Protein AF-A0A7J9HP53-F1 (afdb_monomer_lite)

Secondary structure (DSSP, 8-state):
-------PPP-PPPPPPP--PPPP------PPPP----------------SSPPPHHHHHHHHHHHHHHHHHHGGGGHHHHHH-GGGGGGGGGGHHHHHHHHHSTTHHHHHHHHHIIIIIS-TTS-HHHHHHHHHHHHHHHHHHHHHHHHHHH--

Sequence (155 aa):
MAALCYSLPSLTLKPSPLNPKPYPNIPFLSHPKPNLRLPKKPTTTITRMSLNPTPATDRLISVAAYSLPFFNSLQYGRYLFIQYPQLGILFDPILPFLSLYKSVPYASFVAFFALYLGVVRNLSFSHYVRFNSMQAVTLDVLLVVPLLLTRIFNP

Foldseek 3Di:
DDDDDDDDDDDDDDDDDDDDDDDDDDPPDPDDPPPPPDPDDPPPPPPDPDPDDDDPVLVVLLVVLLVLLVLLCVVVCPVVCVVPVVVVVVCVVVVVVSVVCVVDPPSSVVVLCCLCVVFLVDPVRDPSSNVSNVVSSVSNVVSVVVVVVCVVVPD

Organism: NCBI:txid34285

Structure (mmCIF, N/CA/C/O backbone):
data_AF-A0A7J9HP53-F1
#
_entry.id   AF-A0A7J9HP53-F1
#
loop_
_atom_site.group_PDB
_atom_site.id
_atom_site.type_symbol
_atom_site.label_atom_id
_atom_site.label_alt_id
_atom_site.label_comp_id
_atom_site.label_asym_id
_atom_site.label_entity_id
_atom_site.label_seq_id
_atom_site.pdbx_PDB_ins_code
_atom_site.Cartn_x
_atom_site.Cartn_y
_atom_site.Cartn_z
_atom_site.occupancy
_atom_site.B_iso_or_equiv
_atom_site.auth_seq_id
_atom_site.auth_comp_id
_atom_site.auth_asym_id
_atom_site.auth_atom_id
_atom_site.pdbx_PDB_model_num
ATOM 1 N N . MET A 1 1 ? 34.842 2.334 42.773 1.00 42.62 1 MET A N 1
ATOM 2 C CA . MET A 1 1 ? 35.146 3.681 42.251 1.00 42.62 1 MET A CA 1
ATOM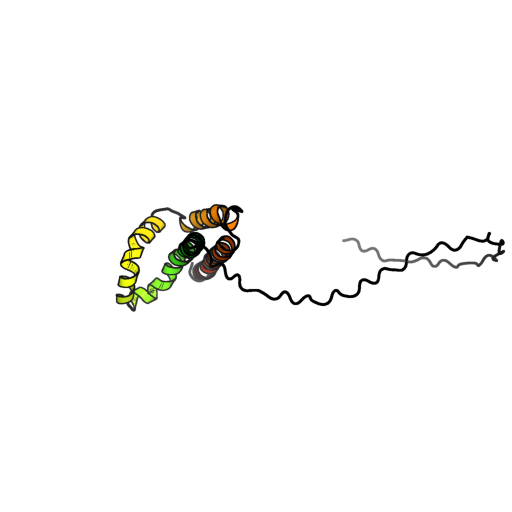 3 C C . MET A 1 1 ? 36.571 4.015 42.640 1.00 42.62 1 MET A C 1
ATOM 5 O O . MET A 1 1 ? 36.812 4.285 43.805 1.00 42.62 1 MET A O 1
ATOM 9 N N . ALA A 1 2 ? 37.515 3.871 41.713 1.00 39.38 2 ALA A N 1
ATOM 10 C CA . ALA A 1 2 ? 38.930 4.122 41.965 1.00 39.38 2 ALA A CA 1
ATOM 11 C C . ALA A 1 2 ? 39.378 5.270 41.058 1.00 39.38 2 ALA A C 1
ATOM 13 O O . ALA A 1 2 ? 39.414 5.124 39.838 1.00 39.38 2 ALA A O 1
ATOM 14 N N . ALA A 1 3 ? 39.641 6.421 41.671 1.00 43.59 3 ALA A N 1
ATOM 15 C CA . ALA A 1 3 ? 40.298 7.557 41.048 1.00 43.59 3 ALA A CA 1
ATOM 16 C C . ALA A 1 3 ? 41.809 7.380 41.226 1.00 43.59 3 ALA A C 1
ATOM 18 O O . ALA A 1 3 ? 42.276 7.203 42.350 1.00 43.59 3 ALA A O 1
ATOM 19 N N . LEU A 1 4 ? 42.567 7.427 40.133 1.00 45.34 4 LEU A N 1
ATOM 20 C CA . LEU A 1 4 ? 44.021 7.532 40.178 1.00 45.34 4 LEU A CA 1
ATOM 21 C C . LEU A 1 4 ? 44.437 8.755 39.365 1.00 45.34 4 LEU A C 1
ATOM 23 O O . LEU A 1 4 ? 44.299 8.798 38.145 1.00 45.34 4 LEU A O 1
ATOM 27 N N . CYS A 1 5 ? 44.879 9.767 40.108 1.00 41.31 5 CYS A N 1
ATOM 28 C CA . CYS A 1 5 ? 45.456 11.005 39.617 1.00 41.31 5 CYS A CA 1
ATOM 29 C C . CYS A 1 5 ? 46.867 10.766 39.067 1.00 41.31 5 CYS A C 1
ATOM 31 O O . CYS A 1 5 ? 47.648 9.986 39.608 1.00 41.31 5 CYS A O 1
ATOM 33 N N . TYR A 1 6 ? 47.170 11.492 37.998 1.00 46.53 6 TYR A N 1
ATOM 34 C CA . TYR A 1 6 ? 48.432 11.500 37.273 1.00 46.53 6 TYR A CA 1
ATOM 35 C C . TYR A 1 6 ? 49.558 12.197 38.051 1.00 46.53 6 TYR A C 1
ATOM 37 O O . TYR A 1 6 ? 49.343 13.250 38.649 1.00 46.53 6 TYR A O 1
ATOM 45 N N . SER A 1 7 ? 50.783 11.684 37.929 1.00 42.56 7 SER A N 1
ATOM 46 C CA . SER A 1 7 ? 52.019 12.439 38.158 1.00 42.56 7 SER A CA 1
ATOM 47 C C . SER A 1 7 ? 53.039 12.091 37.064 1.00 42.56 7 SER A C 1
ATOM 49 O O . SER A 1 7 ? 53.322 10.927 36.790 1.00 42.56 7 SER A O 1
ATOM 51 N N . LEU A 1 8 ? 53.535 13.117 36.370 1.00 48.91 8 LEU A N 1
ATOM 52 C CA . LEU A 1 8 ? 54.548 13.014 35.315 1.00 48.91 8 LEU A CA 1
ATOM 53 C C . LEU A 1 8 ? 55.951 13.134 35.933 1.00 48.91 8 LEU A C 1
ATOM 55 O O . LEU A 1 8 ? 56.152 14.035 36.749 1.00 48.91 8 LEU A O 1
ATOM 59 N N . PRO A 1 9 ? 56.943 12.324 35.522 1.00 43.91 9 PRO A N 1
ATOM 60 C CA . PRO A 1 9 ? 58.337 12.586 35.841 1.00 43.91 9 PRO A CA 1
ATOM 61 C C . PRO A 1 9 ? 59.008 13.416 34.735 1.00 43.91 9 PRO A C 1
ATOM 63 O O . PRO A 1 9 ? 58.961 13.084 33.550 1.00 43.91 9 PRO A O 1
ATOM 66 N N . SER A 1 10 ? 59.662 14.500 35.142 1.00 48.22 10 SER A N 1
ATOM 67 C CA . SER A 1 10 ? 60.492 15.367 34.304 1.00 48.22 10 SER A CA 1
ATOM 68 C C . SER A 1 10 ? 61.826 14.678 33.994 1.00 48.22 10 SER A C 1
ATOM 70 O O . SER A 1 10 ? 62.580 14.373 34.916 1.00 48.22 10 SER A O 1
ATOM 72 N N . LEU A 1 11 ? 62.156 14.465 32.717 1.00 41.47 11 LEU A N 1
ATOM 73 C CA . LEU A 1 11 ? 63.470 13.962 32.298 1.00 41.47 11 LEU A CA 1
ATOM 74 C C . LEU A 1 11 ? 64.263 15.070 31.599 1.00 41.47 11 LEU A C 1
ATOM 76 O O . LEU A 1 11 ? 63.897 15.556 30.530 1.00 41.47 11 LEU A O 1
ATOM 80 N N . THR A 1 12 ? 65.359 15.470 32.235 1.00 51.00 12 THR A N 1
ATOM 81 C CA . THR A 1 12 ? 66.358 16.411 31.730 1.00 51.00 12 THR A CA 1
ATOM 82 C C . THR A 1 12 ? 67.266 15.716 30.712 1.00 51.00 12 THR A C 1
ATOM 84 O O . THR A 1 12 ? 67.925 14.722 31.013 1.00 51.00 12 THR A O 1
ATOM 87 N N . LEU A 1 13 ? 67.316 16.237 29.484 1.00 44.94 13 LEU A N 1
ATOM 88 C CA . LEU A 1 13 ? 68.195 15.735 28.427 1.00 44.94 13 LEU A CA 1
ATOM 89 C C . LEU A 1 13 ? 69.561 16.429 28.502 1.00 44.94 13 LEU A C 1
ATOM 91 O O . LEU A 1 13 ? 69.660 17.646 28.359 1.00 44.94 13 LEU A O 1
ATOM 95 N N . LYS A 1 14 ? 70.624 15.642 28.701 1.00 44.31 14 LYS A N 1
ATOM 96 C CA . LYS A 1 14 ? 72.019 16.085 28.571 1.00 44.31 14 LYS A CA 1
ATOM 97 C C . LYS A 1 14 ? 72.468 15.874 27.116 1.00 44.31 14 LYS A C 1
ATOM 99 O O . LYS A 1 14 ? 72.352 14.749 26.629 1.00 44.31 14 LYS A O 1
ATOM 104 N N . PRO A 1 15 ? 72.968 16.895 26.402 1.00 49.09 15 PRO A N 1
ATOM 105 C CA . PRO A 1 15 ? 73.368 16.727 25.010 1.00 49.09 15 PRO A CA 1
ATOM 106 C C . PRO A 1 15 ? 74.761 16.086 24.912 1.00 49.09 15 PRO A C 1
ATOM 108 O O . PRO A 1 15 ? 75.726 16.583 25.491 1.00 49.09 15 PRO A O 1
ATOM 111 N N . SER A 1 16 ? 74.862 14.990 24.156 1.00 57.12 16 SER A N 1
ATOM 112 C CA . SER A 1 16 ? 76.137 14.431 23.681 1.00 57.12 16 SER A CA 1
ATOM 113 C C . SER A 1 16 ? 76.556 15.111 22.371 1.00 57.12 16 SER A C 1
ATOM 115 O O . SER A 1 16 ? 75.692 15.371 21.530 1.00 57.12 16 SER A O 1
ATOM 117 N N . PRO A 1 17 ? 77.854 15.389 22.154 1.00 53.56 17 PRO A N 1
ATOM 118 C CA . PRO A 1 17 ? 78.315 16.060 20.945 1.00 53.56 17 PRO A CA 1
ATOM 119 C C . PRO A 1 17 ? 78.240 15.131 19.725 1.00 53.56 17 PRO A C 1
ATOM 121 O O . PRO A 1 17 ? 78.685 13.983 19.754 1.00 53.56 17 PRO A O 1
ATOM 124 N N . LEU A 1 18 ? 77.665 15.654 18.641 1.00 53.41 18 LEU A N 1
ATOM 125 C CA . LEU A 1 18 ? 77.549 15.003 17.339 1.00 53.41 18 LEU A CA 1
ATOM 126 C C . LEU A 1 18 ? 78.904 15.016 16.621 1.00 53.41 18 LEU A C 1
ATOM 128 O O . LEU A 1 18 ? 79.416 16.080 16.284 1.00 53.41 18 LEU A O 1
ATOM 132 N N . ASN A 1 19 ? 79.455 13.836 16.339 1.00 50.47 19 ASN A N 1
ATOM 133 C CA . ASN A 1 19 ? 80.559 13.671 15.396 1.00 50.47 19 ASN A CA 1
ATOM 134 C C . ASN A 1 19 ? 79.978 13.268 14.023 1.00 50.47 19 ASN A C 1
ATOM 136 O O . ASN A 1 19 ? 79.422 12.167 13.920 1.00 50.47 19 ASN A O 1
ATOM 140 N N . PRO A 1 20 ? 80.035 14.114 12.978 1.00 55.62 20 PRO A N 1
ATOM 141 C CA . PRO A 1 20 ? 79.460 13.777 11.684 1.00 55.62 20 PRO A CA 1
ATOM 142 C C . PRO A 1 20 ? 80.378 12.804 10.936 1.00 55.62 20 PRO A C 1
ATOM 144 O O . PRO A 1 20 ? 81.476 13.154 10.511 1.00 55.62 20 PRO A O 1
ATOM 147 N N . LYS A 1 21 ? 79.915 11.565 10.745 1.00 57.09 21 LYS A N 1
ATOM 148 C CA . LYS A 1 21 ? 80.516 10.657 9.760 1.00 57.09 21 LYS A CA 1
ATOM 149 C C . LYS A 1 21 ? 80.086 11.094 8.350 1.00 57.09 21 LYS A C 1
ATOM 151 O O . LYS A 1 21 ? 78.923 11.468 8.185 1.00 57.09 21 LYS A O 1
ATOM 156 N N . PRO A 1 22 ? 80.964 11.030 7.332 1.00 51.97 22 PRO A N 1
ATOM 157 C CA . PRO A 1 22 ? 80.587 11.354 5.962 1.00 51.97 22 PRO A CA 1
ATOM 158 C C . PRO A 1 22 ? 79.575 10.324 5.456 1.00 51.97 22 PRO A C 1
ATOM 160 O O . PRO A 1 22 ? 79.837 9.120 5.491 1.00 51.97 22 PRO A O 1
ATOM 163 N N . TYR A 1 23 ? 78.414 10.793 5.010 1.00 53.91 23 TYR A N 1
ATOM 164 C CA . TYR A 1 23 ? 77.411 9.940 4.385 1.00 53.91 23 TYR A CA 1
ATOM 165 C C . TYR A 1 23 ? 77.901 9.503 2.997 1.00 53.91 23 TYR A C 1
ATOM 167 O O . TYR A 1 23 ? 78.420 10.337 2.250 1.00 53.91 23 TYR A O 1
ATOM 175 N N . PRO A 1 24 ? 77.737 8.226 2.616 1.00 57.88 24 PRO A N 1
ATOM 176 C CA . PRO A 1 24 ? 77.967 7.810 1.242 1.00 57.88 24 PRO A CA 1
ATOM 177 C C . PRO A 1 24 ? 76.911 8.460 0.337 1.00 57.88 24 PRO A C 1
ATOM 179 O O . PRO A 1 24 ? 75.749 8.583 0.724 1.00 57.88 24 PRO A O 1
ATOM 182 N N . ASN A 1 25 ? 77.316 8.878 -0.865 1.00 61.38 25 ASN A N 1
ATOM 183 C CA . ASN A 1 25 ? 76.415 9.433 -1.875 1.00 61.38 25 ASN A CA 1
ATOM 184 C C . ASN A 1 25 ? 75.304 8.425 -2.198 1.00 61.38 25 ASN A C 1
ATOM 186 O O . ASN A 1 25 ? 75.533 7.422 -2.873 1.00 61.38 25 ASN A O 1
ATOM 190 N N . ILE A 1 26 ? 74.097 8.707 -1.712 1.00 58.69 26 ILE A N 1
ATOM 191 C CA . ILE A 1 26 ? 72.890 7.968 -2.067 1.00 58.69 26 ILE A CA 1
ATOM 192 C C . ILE A 1 26 ? 72.482 8.459 -3.463 1.00 58.69 26 ILE A C 1
ATOM 194 O O . ILE A 1 26 ? 72.270 9.665 -3.627 1.00 58.69 26 ILE A O 1
ATOM 198 N N . PRO A 1 27 ? 72.375 7.590 -4.484 1.00 57.25 27 PRO A N 1
ATOM 199 C CA . PRO A 1 27 ? 71.833 8.007 -5.768 1.00 57.25 27 PRO A CA 1
ATOM 200 C C . PRO A 1 27 ? 70.405 8.509 -5.548 1.00 57.25 27 PRO A C 1
ATOM 202 O O . PRO A 1 27 ? 69.616 7.867 -4.855 1.00 57.25 27 PRO A O 1
ATOM 205 N N . PHE A 1 28 ? 70.102 9.681 -6.107 1.00 55.53 28 PHE A N 1
ATOM 206 C CA . PHE A 1 28 ? 68.804 10.343 -6.027 1.00 55.53 28 PHE A CA 1
ATOM 207 C C . PHE A 1 28 ? 67.695 9.364 -6.432 1.00 55.53 28 PHE A C 1
ATOM 209 O O . PHE A 1 28 ? 67.473 9.093 -7.614 1.00 55.53 28 PHE A O 1
ATOM 216 N N . LEU A 1 29 ? 67.026 8.792 -5.429 1.00 59.00 29 LEU A N 1
ATOM 217 C CA . LEU A 1 29 ? 65.870 7.939 -5.622 1.00 59.00 29 LEU A CA 1
ATOM 218 C C . LEU A 1 29 ? 64.779 8.837 -6.206 1.00 59.00 29 LEU A C 1
ATOM 220 O O . LEU A 1 29 ? 64.316 9.770 -5.551 1.00 59.00 29 LEU A O 1
ATOM 224 N N . SER A 1 30 ? 64.410 8.601 -7.463 1.00 58.38 30 SER A N 1
ATOM 225 C CA . SER A 1 30 ? 63.334 9.339 -8.116 1.00 58.38 30 SER A CA 1
ATOM 226 C C . SER A 1 30 ? 62.034 9.126 -7.335 1.00 58.38 30 SER A C 1
ATOM 228 O O . SER A 1 30 ? 61.396 8.079 -7.404 1.00 58.38 30 SER A O 1
ATOM 230 N N . HIS A 1 31 ? 61.651 10.120 -6.536 1.00 61.06 31 HIS A N 1
ATOM 231 C CA . HIS A 1 31 ? 60.373 10.102 -5.843 1.00 61.06 31 HIS A CA 1
ATOM 232 C C . HIS A 1 31 ? 59.245 10.076 -6.887 1.00 61.06 31 HIS A C 1
ATOM 234 O O . HIS A 1 31 ? 59.200 10.960 -7.753 1.00 61.06 31 HIS A O 1
ATOM 240 N N . PRO A 1 32 ? 58.312 9.106 -6.835 1.00 60.31 32 PRO A N 1
ATOM 241 C CA . PRO A 1 32 ? 57.110 9.186 -7.644 1.00 60.31 32 PRO A CA 1
ATOM 242 C C . PRO A 1 32 ? 56.338 10.432 -7.203 1.00 60.31 32 PRO A C 1
ATOM 244 O O . PRO A 1 32 ? 56.020 10.601 -6.025 1.00 60.31 32 PRO A O 1
ATOM 247 N N . LYS A 1 33 ? 56.079 11.337 -8.152 1.00 62.41 33 LYS A N 1
ATOM 248 C CA . LYS A 1 33 ? 55.302 12.559 -7.917 1.00 62.41 33 LYS A CA 1
ATOM 249 C C . LYS A 1 33 ? 53.972 12.184 -7.244 1.00 62.41 33 LYS A C 1
ATOM 251 O O . LYS A 1 33 ? 53.316 11.253 -7.721 1.00 62.41 33 LYS A O 1
ATOM 256 N N . PRO A 1 34 ? 53.538 12.886 -6.182 1.00 56.28 34 PRO A N 1
ATOM 257 C CA . PRO A 1 34 ? 52.223 12.649 -5.611 1.00 56.28 34 PRO A CA 1
ATOM 258 C C . PRO A 1 34 ? 51.180 12.909 -6.700 1.00 56.28 34 PRO A C 1
ATOM 260 O O . PRO A 1 34 ? 51.112 13.999 -7.269 1.00 56.28 34 PRO A O 1
ATOM 263 N N . ASN A 1 35 ? 50.388 11.886 -7.024 1.00 62.97 35 ASN A N 1
ATOM 264 C CA . ASN A 1 35 ? 49.237 12.016 -7.909 1.00 62.97 35 ASN A CA 1
ATOM 265 C C . ASN A 1 35 ? 48.191 12.883 -7.194 1.00 62.97 35 ASN A C 1
ATOM 267 O O . ASN A 1 35 ? 47.301 12.374 -6.512 1.00 62.97 35 ASN A O 1
ATOM 271 N N . LEU A 1 36 ? 48.310 14.203 -7.333 1.00 64.88 36 LEU A N 1
ATOM 272 C CA . LEU A 1 36 ? 47.241 15.149 -7.042 1.00 64.88 36 LEU A CA 1
ATOM 273 C C . LEU A 1 36 ? 46.087 14.829 -7.995 1.00 64.88 36 LEU A C 1
ATOM 275 O O . LEU A 1 36 ? 46.020 15.329 -9.117 1.00 64.88 36 LEU A O 1
ATOM 279 N N . ARG A 1 37 ? 45.185 13.939 -7.568 1.00 65.81 37 ARG A N 1
ATOM 280 C CA . ARG A 1 37 ? 43.900 13.743 -8.235 1.00 65.81 37 ARG A CA 1
ATOM 281 C C . ARG A 1 37 ? 43.120 15.041 -8.069 1.00 65.81 37 ARG A C 1
ATOM 283 O O . ARG A 1 37 ? 42.533 15.275 -7.017 1.00 65.81 37 ARG A O 1
ATOM 290 N N . LEU A 1 38 ? 43.140 15.887 -9.100 1.00 71.12 38 LEU A N 1
ATOM 291 C CA . LEU A 1 38 ? 42.222 17.016 -9.192 1.00 71.12 38 LEU A CA 1
ATOM 292 C C . LEU A 1 38 ? 40.787 16.507 -8.969 1.00 71.12 38 LEU A C 1
ATOM 294 O O . LEU A 1 38 ? 40.461 15.405 -9.432 1.00 71.12 38 LEU A O 1
ATOM 298 N N . PRO A 1 39 ? 39.920 17.280 -8.288 1.00 64.50 39 PRO A N 1
ATOM 299 C CA . PRO A 1 39 ? 38.519 16.918 -8.152 1.00 64.50 39 PRO A CA 1
ATOM 300 C C . PRO A 1 39 ? 37.944 16.698 -9.551 1.00 64.50 39 PRO A C 1
ATOM 302 O O . PRO A 1 39 ? 37.976 17.582 -10.410 1.00 64.50 39 PRO A O 1
ATOM 305 N N . LYS A 1 40 ? 37.467 15.475 -9.799 1.00 62.50 40 LYS A N 1
ATOM 306 C CA . LYS A 1 40 ? 36.822 15.099 -11.054 1.00 62.50 40 LYS A CA 1
ATOM 307 C C . LYS A 1 40 ? 35.611 16.023 -11.198 1.00 62.50 40 LYS A C 1
ATOM 309 O O . LYS A 1 40 ? 34.684 15.939 -10.396 1.00 62.50 40 LYS A O 1
ATOM 314 N N . LYS A 1 41 ? 35.671 16.950 -12.160 1.00 59.81 41 LYS A N 1
ATOM 315 C CA . LYS A 1 41 ? 34.598 17.900 -12.485 1.00 59.81 41 LYS A CA 1
ATOM 316 C C . LYS A 1 41 ? 33.269 17.13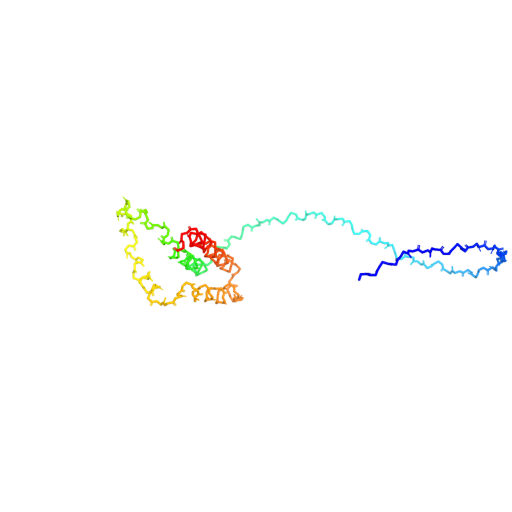0 -12.492 1.00 59.81 41 LYS A C 1
ATOM 318 O O . LYS A 1 41 ? 33.249 16.055 -13.103 1.00 59.81 41 LYS A O 1
ATOM 323 N N . PRO A 1 42 ? 32.208 17.600 -11.805 1.00 59.03 42 PRO A N 1
ATOM 324 C CA . PRO A 1 42 ? 30.944 16.881 -11.764 1.00 59.03 42 PRO A CA 1
ATOM 325 C C . PRO A 1 42 ? 30.511 16.653 -13.206 1.00 59.03 42 PRO A C 1
ATOM 327 O O . PRO A 1 42 ? 30.249 17.594 -13.952 1.00 59.03 42 PRO A O 1
ATOM 330 N N . THR A 1 43 ? 30.561 15.393 -13.629 1.00 62.62 43 THR A N 1
ATOM 331 C CA . THR A 1 43 ? 30.060 15.002 -14.936 1.00 62.62 43 THR A CA 1
ATOM 332 C C . THR A 1 43 ? 28.567 15.228 -14.839 1.00 62.62 43 THR A C 1
ATOM 334 O O . THR A 1 43 ? 27.890 14.555 -14.065 1.00 62.62 43 THR A O 1
ATOM 337 N N . THR A 1 44 ? 28.070 16.235 -15.548 1.00 63.44 44 THR A N 1
ATOM 338 C CA . THR A 1 44 ? 26.648 16.412 -15.793 1.00 63.44 44 THR A CA 1
ATOM 339 C C . THR A 1 44 ? 26.177 15.165 -16.527 1.00 63.44 44 THR A C 1
ATOM 341 O O . THR A 1 44 ? 26.261 15.071 -17.749 1.00 63.44 44 THR A O 1
ATOM 344 N N . THR A 1 45 ? 25.738 14.157 -15.773 1.00 64.69 45 THR A N 1
ATOM 345 C CA . THR A 1 45 ? 24.987 13.035 -16.323 1.00 64.69 45 THR A CA 1
ATOM 346 C C . THR A 1 45 ? 23.721 13.645 -16.894 1.00 64.69 45 THR A C 1
ATOM 348 O O . THR A 1 45 ? 22.800 13.991 -16.160 1.00 64.69 45 THR A O 1
ATOM 351 N N . ILE A 1 46 ? 23.710 13.863 -18.208 1.00 62.03 46 ILE A N 1
ATOM 352 C CA . ILE A 1 46 ? 22.506 14.239 -18.935 1.00 62.03 46 ILE A CA 1
ATOM 353 C C . ILE A 1 46 ? 21.546 13.070 -18.729 1.00 62.03 46 ILE A C 1
ATOM 355 O O . ILE A 1 46 ? 21.743 11.998 -19.303 1.00 62.03 46 ILE A O 1
ATOM 359 N N . THR A 1 47 ? 20.551 13.251 -17.860 1.00 66.75 47 THR A N 1
ATOM 360 C CA . THR A 1 47 ? 19.451 12.306 -17.666 1.00 66.75 47 THR A CA 1
ATOM 361 C C . THR A 1 47 ? 18.675 12.244 -18.974 1.00 66.75 47 THR A C 1
ATOM 363 O O . THR A 1 47 ? 17.736 13.000 -19.207 1.00 66.75 47 THR A O 1
ATOM 366 N N . ARG A 1 48 ? 19.126 11.389 -19.890 1.00 62.88 48 ARG A N 1
ATOM 367 C CA . ARG A 1 48 ? 18.431 11.135 -21.144 1.00 62.88 48 ARG A CA 1
ATOM 368 C C . ARG A 1 48 ? 17.165 10.372 -20.780 1.00 62.88 48 ARG A C 1
ATOM 370 O O . ARG A 1 48 ? 17.254 9.283 -20.216 1.00 62.88 48 ARG A O 1
ATOM 377 N N . MET A 1 49 ? 15.992 10.933 -21.073 1.00 64.25 49 MET A N 1
ATOM 378 C CA . MET A 1 49 ? 14.767 10.143 -21.008 1.00 64.25 49 MET A CA 1
ATOM 379 C C . MET A 1 49 ? 14.935 8.956 -21.955 1.00 64.25 49 MET A C 1
ATOM 381 O O . MET A 1 49 ? 15.220 9.132 -23.141 1.00 64.25 49 MET A O 1
ATOM 385 N N . SER A 1 50 ? 14.828 7.743 -21.415 1.00 66.38 50 SER A N 1
ATOM 386 C CA . SER A 1 50 ? 14.742 6.546 -22.241 1.00 66.38 50 SER A CA 1
ATOM 387 C C . SER A 1 50 ? 13.478 6.676 -23.083 1.00 66.38 50 SER A C 1
ATOM 389 O O . SER A 1 50 ? 12.378 6.672 -22.540 1.00 66.38 50 SER A O 1
ATOM 391 N N . LEU A 1 51 ? 13.637 6.788 -24.402 1.00 71.69 51 LEU A N 1
ATOM 392 C CA . LEU A 1 51 ? 12.523 6.771 -25.356 1.00 71.69 51 LEU A CA 1
ATOM 393 C C . LEU A 1 51 ? 11.787 5.420 -25.359 1.00 71.69 51 LEU A C 1
ATOM 395 O O . LEU A 1 51 ? 10.719 5.311 -25.951 1.00 71.69 51 LEU A O 1
ATOM 399 N N . ASN A 1 52 ? 12.332 4.401 -24.684 1.00 80.19 52 ASN A N 1
ATOM 400 C CA . ASN A 1 52 ? 11.658 3.126 -24.503 1.00 80.19 52 ASN A CA 1
ATOM 401 C C . ASN A 1 52 ? 10.605 3.256 -23.394 1.00 80.19 52 ASN A C 1
ATOM 403 O O . ASN A 1 52 ? 10.981 3.472 -22.233 1.00 80.19 52 ASN A O 1
ATOM 407 N N . PRO A 1 53 ? 9.307 3.117 -23.717 1.00 85.50 53 PRO A N 1
ATOM 408 C CA . PRO A 1 53 ? 8.258 3.141 -22.713 1.00 85.50 53 PRO A CA 1
ATOM 409 C C . PRO A 1 53 ? 8.412 1.952 -21.761 1.00 85.50 53 PRO A C 1
ATOM 411 O O . PRO A 1 53 ? 8.777 0.852 -22.173 1.00 85.50 53 PRO A O 1
ATOM 414 N N . THR A 1 54 ? 8.092 2.153 -20.479 1.00 90.50 54 THR A N 1
ATOM 415 C CA . THR A 1 54 ? 8.024 1.041 -19.519 1.00 90.50 54 THR A CA 1
ATOM 416 C C . THR A 1 54 ? 7.011 -0.004 -20.000 1.00 90.50 54 THR A C 1
ATOM 418 O O . THR A 1 54 ? 5.896 0.394 -20.363 1.00 90.50 54 THR A O 1
ATOM 421 N N . PRO A 1 55 ? 7.358 -1.306 -20.004 1.00 94.50 55 PRO A N 1
ATOM 422 C CA . PRO A 1 55 ? 6.447 -2.368 -20.420 1.00 94.50 55 PRO A CA 1
ATOM 423 C C . PRO A 1 55 ? 5.118 -2.330 -19.658 1.00 94.50 55 PRO A C 1
ATOM 425 O O . PRO A 1 55 ? 5.080 -2.004 -18.471 1.00 94.50 55 PRO A O 1
ATOM 428 N N . ALA A 1 56 ? 4.018 -2.687 -20.326 1.00 95.75 56 ALA A N 1
ATOM 429 C CA . ALA A 1 56 ? 2.688 -2.685 -19.710 1.00 95.75 56 ALA A CA 1
ATOM 430 C C . ALA A 1 56 ? 2.598 -3.631 -18.498 1.00 95.75 56 ALA A C 1
ATOM 432 O O . ALA A 1 56 ? 1.952 -3.302 -17.507 1.00 95.75 56 ALA A O 1
ATOM 433 N N . THR A 1 57 ? 3.304 -4.763 -18.546 1.00 96.44 57 THR A N 1
ATOM 434 C CA . THR A 1 57 ? 3.416 -5.723 -17.439 1.00 96.44 57 THR A CA 1
ATOM 435 C C . THR A 1 57 ? 4.040 -5.090 -16.200 1.00 96.44 57 THR A C 1
ATOM 437 O O . THR A 1 57 ? 3.490 -5.200 -15.108 1.00 96.44 57 THR A O 1
ATOM 440 N N . ASP A 1 58 ? 5.140 -4.355 -16.366 1.00 96.56 58 ASP A N 1
ATOM 441 C CA . ASP A 1 58 ? 5.835 -3.678 -15.270 1.00 96.56 58 ASP A CA 1
ATOM 442 C C . ASP A 1 58 ? 4.949 -2.608 -14.628 1.00 96.56 58 ASP A C 1
ATOM 444 O O . ASP A 1 58 ? 4.935 -2.448 -13.405 1.00 96.56 58 ASP A O 1
ATOM 448 N N . ARG A 1 59 ? 4.163 -1.896 -15.444 1.00 96.12 59 ARG A N 1
ATOM 449 C CA . ARG A 1 59 ? 3.167 -0.934 -14.954 1.00 96.12 59 ARG A CA 1
ATOM 450 C C . ARG A 1 59 ? 2.072 -1.632 -14.159 1.00 96.12 59 ARG A C 1
ATOM 452 O O . ARG A 1 59 ? 1.754 -1.180 -13.066 1.00 96.12 59 ARG A O 1
ATOM 459 N N . LEU A 1 60 ? 1.539 -2.740 -14.670 1.00 97.69 60 LEU A N 1
ATOM 460 C CA . LEU A 1 60 ? 0.473 -3.493 -14.012 1.00 97.69 60 LEU A CA 1
ATOM 461 C C . LEU A 1 60 ? 0.924 -4.048 -12.656 1.00 97.69 60 LEU A C 1
ATOM 463 O O . LEU A 1 60 ? 0.221 -3.867 -11.667 1.00 97.69 60 LEU A O 1
ATOM 467 N N . ILE A 1 61 ? 2.122 -4.634 -12.581 1.00 97.50 61 ILE A N 1
ATOM 468 C CA . ILE A 1 61 ? 2.691 -5.123 -11.315 1.00 97.50 61 ILE A CA 1
ATOM 469 C C . ILE A 1 61 ? 2.927 -3.957 -10.346 1.00 97.50 61 ILE A C 1
ATOM 471 O O . ILE A 1 61 ? 2.633 -4.070 -9.158 1.00 97.50 61 ILE A O 1
ATOM 475 N N . SER A 1 62 ? 3.405 -2.814 -10.846 1.00 97.62 62 SER A N 1
ATOM 476 C CA . SER A 1 62 ? 3.610 -1.621 -10.016 1.00 97.62 62 SER A CA 1
ATOM 477 C C . SER A 1 62 ? 2.295 -1.084 -9.449 1.00 97.62 62 SER A C 1
ATOM 479 O O . SER A 1 62 ? 2.247 -0.738 -8.275 1.00 97.62 62 SER A O 1
ATOM 481 N N . VAL A 1 63 ? 1.219 -1.053 -10.242 1.00 97.50 63 VAL A N 1
ATOM 482 C CA . VAL A 1 63 ? -0.121 -0.651 -9.780 1.00 97.50 63 VAL A CA 1
ATOM 483 C C . VAL A 1 63 ? -0.665 -1.650 -8.761 1.00 97.50 63 VAL A C 1
ATOM 485 O O . VAL A 1 63 ? -1.143 -1.239 -7.705 1.00 97.50 63 VAL A O 1
ATOM 488 N N . ALA A 1 64 ? -0.536 -2.950 -9.035 1.00 96.94 64 ALA A N 1
ATOM 489 C CA . ALA A 1 64 ? -0.951 -4.002 -8.111 1.00 96.94 64 ALA A CA 1
ATOM 490 C C . ALA A 1 64 ? -0.226 -3.899 -6.761 1.00 96.94 64 ALA A C 1
ATOM 492 O O . ALA A 1 64 ? -0.816 -4.178 -5.719 1.00 96.94 64 ALA A O 1
ATOM 493 N N . ALA A 1 65 ? 1.029 -3.436 -6.748 1.00 97.94 65 ALA A N 1
ATOM 494 C CA . ALA A 1 65 ? 1.756 -3.250 -5.502 1.00 97.94 65 ALA A CA 1
ATOM 495 C C . ALA A 1 65 ? 1.094 -2.215 -4.574 1.00 97.94 65 ALA A C 1
ATOM 497 O O . ALA A 1 65 ? 1.056 -2.408 -3.359 1.00 97.94 65 ALA A O 1
ATOM 498 N N . TYR A 1 66 ? 0.505 -1.155 -5.138 1.00 97.88 66 TYR A N 1
ATOM 499 C CA . TYR A 1 66 ? -0.226 -0.137 -4.376 1.00 97.88 66 TYR A CA 1
ATOM 500 C C . TYR A 1 66 ? -1.597 -0.602 -3.874 1.00 97.88 66 TYR A C 1
ATOM 502 O O . TYR A 1 66 ? -2.174 0.060 -3.011 1.00 97.88 66 TYR A O 1
ATOM 510 N N . SER A 1 67 ? -2.114 -1.745 -4.336 1.00 96.25 67 SER A N 1
ATOM 511 C CA . SER A 1 67 ? -3.365 -2.301 -3.808 1.00 96.25 67 SER A CA 1
ATOM 512 C C . SER A 1 67 ? -3.261 -2.639 -2.317 1.00 96.25 67 SER A C 1
ATOM 514 O O . SER A 1 67 ? -4.241 -2.476 -1.593 1.00 96.25 67 SER A O 1
ATOM 516 N N . LEU A 1 68 ? -2.075 -3.037 -1.836 1.00 96.19 68 LEU A N 1
ATOM 517 C CA . LEU A 1 68 ? -1.838 -3.339 -0.422 1.00 96.19 68 LEU A CA 1
ATOM 518 C C . LEU A 1 68 ? -2.067 -2.118 0.494 1.00 96.19 68 LEU A C 1
ATOM 520 O O . LEU A 1 68 ? -3.004 -2.163 1.299 1.00 96.19 68 LEU A O 1
ATOM 524 N N . PRO A 1 69 ? -1.291 -1.018 0.378 1.00 96.94 69 PRO A N 1
ATOM 525 C CA . PRO A 1 69 ? -1.520 0.160 1.210 1.00 96.94 69 PRO A CA 1
ATOM 526 C C . PRO A 1 69 ? -2.902 0.774 0.955 1.00 96.94 69 PRO A C 1
ATOM 528 O O . PRO A 1 69 ? -3.519 1.296 1.880 1.00 96.94 69 PRO A O 1
ATOM 531 N N . PHE A 1 70 ? -3.441 0.665 -0.265 1.00 96.00 70 PHE A N 1
ATOM 532 C CA . PHE A 1 70 ? -4.798 1.119 -0.564 1.00 96.00 70 PHE A CA 1
ATOM 533 C C . PHE A 1 70 ? -5.845 0.399 0.299 1.00 96.00 70 PHE A C 1
ATOM 535 O O . PHE A 1 70 ? -6.583 1.064 1.028 1.00 96.00 70 PHE A O 1
ATOM 542 N N . PHE A 1 71 ? -5.876 -0.937 0.314 1.00 95.50 71 PHE A N 1
ATOM 543 C CA . PHE A 1 71 ? -6.832 -1.685 1.141 1.00 95.50 71 PHE A CA 1
ATOM 544 C C . PHE A 1 71 ? -6.665 -1.421 2.639 1.00 95.50 71 PHE A C 1
ATOM 546 O O . PHE A 1 71 ? -7.663 -1.331 3.360 1.00 95.50 71 PHE A O 1
ATOM 553 N N . ASN A 1 72 ? -5.429 -1.251 3.113 1.00 95.06 72 ASN A N 1
ATOM 554 C CA . ASN A 1 72 ? -5.172 -0.909 4.511 1.00 95.06 72 ASN A CA 1
ATOM 555 C C . ASN A 1 72 ? -5.591 0.523 4.855 1.00 95.06 72 ASN A C 1
ATOM 557 O O . ASN A 1 72 ? -6.031 0.776 5.974 1.00 95.06 72 ASN A O 1
ATOM 561 N N . SER A 1 73 ? -5.548 1.446 3.893 1.00 94.50 73 SER A N 1
ATOM 562 C CA . SER A 1 73 ? -5.974 2.831 4.102 1.00 94.50 73 SER A CA 1
ATOM 563 C C . SER A 1 73 ? -7.491 3.026 4.164 1.00 94.50 73 SER A C 1
ATOM 565 O O . SER A 1 73 ? -7.948 3.980 4.792 1.00 94.50 73 SER A O 1
ATOM 567 N N . LEU A 1 74 ? -8.290 2.117 3.586 1.00 92.75 74 LEU A N 1
ATOM 568 C CA . LEU A 1 74 ? -9.757 2.244 3.559 1.00 92.75 74 LEU A CA 1
ATOM 569 C C . LEU A 1 74 ? -10.379 2.366 4.956 1.00 92.75 74 LEU A C 1
ATOM 571 O O . LEU A 1 74 ? -11.425 2.995 5.109 1.00 92.75 74 LEU A O 1
ATOM 575 N N . GLN A 1 75 ? -9.723 1.830 5.991 1.00 90.69 75 GLN A N 1
ATOM 576 C CA . GLN A 1 75 ? -10.187 1.972 7.373 1.00 90.69 75 GLN A CA 1
ATOM 577 C C . GLN A 1 75 ? -10.260 3.441 7.827 1.00 90.69 75 GLN A C 1
ATOM 579 O O . GLN A 1 75 ? -11.149 3.801 8.597 1.00 90.69 75 GLN A O 1
ATOM 584 N N . TYR A 1 76 ? -9.374 4.299 7.311 1.00 92.00 76 TYR A N 1
ATOM 585 C CA . TYR A 1 76 ? -9.367 5.737 7.594 1.00 92.00 76 TYR A CA 1
ATOM 586 C C . TYR A 1 76 ? -10.504 6.470 6.878 1.00 92.00 76 TYR A C 1
ATOM 588 O O . TYR A 1 76 ? -10.977 7.497 7.357 1.00 92.00 76 TYR A O 1
ATOM 596 N N . GLY A 1 77 ? -10.999 5.912 5.770 1.00 91.00 77 GLY A N 1
ATOM 597 C CA . GLY A 1 77 ? -12.128 6.447 5.011 1.00 91.00 77 GLY A CA 1
ATOM 598 C C . GLY A 1 77 ? -13.496 6.209 5.653 1.00 91.00 77 GLY A C 1
ATOM 599 O O . GLY A 1 77 ? -14.484 6.743 5.160 1.00 91.00 77 GLY A O 1
ATOM 600 N N . ARG A 1 78 ? -13.598 5.449 6.756 1.00 90.19 78 ARG A N 1
ATOM 601 C CA . ARG A 1 78 ? -14.891 5.077 7.364 1.00 90.19 78 ARG A CA 1
ATOM 602 C C . ARG A 1 78 ? -15.800 6.278 7.641 1.00 90.19 78 ARG A C 1
ATOM 604 O O . ARG A 1 78 ? -16.980 6.230 7.312 1.00 90.19 78 ARG A O 1
ATOM 611 N N . TYR A 1 79 ? -15.264 7.345 8.229 1.00 91.75 79 TYR A N 1
ATOM 612 C CA . TYR A 1 79 ? -16.045 8.551 8.531 1.00 91.75 79 TYR A CA 1
ATOM 613 C C . TYR A 1 79 ? -16.530 9.256 7.262 1.00 91.75 79 TYR A C 1
ATOM 615 O O . TYR A 1 79 ? -17.659 9.735 7.211 1.00 91.75 79 TYR A O 1
ATOM 623 N N . LEU A 1 80 ? -15.703 9.242 6.217 1.00 92.94 80 LEU A N 1
ATOM 624 C CA . LEU A 1 80 ? -16.026 9.812 4.916 1.00 92.94 80 LEU A CA 1
ATOM 625 C C . LEU A 1 80 ? -17.169 9.030 4.253 1.00 92.94 80 LEU A C 1
ATOM 627 O O . LEU A 1 80 ? -18.128 9.637 3.789 1.00 92.94 80 LEU A O 1
ATOM 631 N N . PHE A 1 81 ? -17.129 7.695 4.289 1.00 92.12 81 PHE A N 1
ATOM 632 C CA . PHE A 1 81 ? -18.192 6.851 3.729 1.00 92.12 81 PHE A CA 1
ATOM 633 C C . PHE A 1 81 ? -19.521 6.956 4.486 1.00 92.12 81 PHE A C 1
ATOM 635 O O . PHE A 1 81 ? -20.577 6.849 3.870 1.00 92.12 81 PHE A O 1
ATOM 642 N N . ILE A 1 82 ? -19.486 7.199 5.801 1.00 93.56 82 ILE A N 1
ATOM 643 C CA . ILE A 1 82 ? -20.699 7.470 6.588 1.00 93.56 82 ILE A CA 1
ATOM 644 C C . ILE A 1 82 ? -21.304 8.824 6.193 1.00 93.56 82 ILE A C 1
ATOM 646 O O . ILE A 1 82 ? -22.520 8.933 6.062 1.00 93.56 82 ILE A O 1
ATOM 650 N N . GLN A 1 83 ? -20.468 9.847 5.996 1.00 95.81 83 GLN A N 1
ATOM 651 C CA . GLN A 1 83 ? -20.932 11.194 5.659 1.00 95.81 83 GLN A CA 1
ATOM 652 C C . GLN A 1 83 ? -21.396 11.318 4.200 1.00 95.81 83 GLN A C 1
ATOM 654 O O . GLN A 1 83 ? -22.342 12.051 3.919 1.00 95.81 83 GLN A O 1
ATOM 659 N N . TYR A 1 84 ? -20.768 10.580 3.282 1.00 94.94 84 TYR A N 1
ATOM 660 C CA . TYR A 1 84 ? -21.062 10.606 1.849 1.00 94.94 84 TYR A CA 1
ATOM 661 C C . TYR A 1 84 ? -21.242 9.182 1.290 1.00 94.94 84 TYR A C 1
ATOM 663 O O . TYR A 1 84 ? -20.355 8.671 0.598 1.00 94.94 84 TYR A O 1
ATOM 671 N N . PRO A 1 85 ? -22.400 8.533 1.524 1.00 91.50 85 PRO A N 1
ATOM 672 C CA . PRO A 1 85 ? -22.633 7.141 1.119 1.00 91.50 85 PRO A CA 1
ATOM 673 C C . PRO A 1 85 ? -22.521 6.901 -0.391 1.00 91.50 85 PRO A C 1
ATOM 675 O O . PRO A 1 85 ? -22.121 5.825 -0.823 1.00 91.50 85 PRO A O 1
ATOM 678 N N . GLN A 1 86 ? -22.819 7.921 -1.203 1.00 94.81 86 GLN A N 1
ATOM 679 C CA . GLN A 1 86 ? -22.717 7.869 -2.666 1.00 94.81 86 GLN A CA 1
ATOM 680 C C . GLN A 1 86 ? -21.297 7.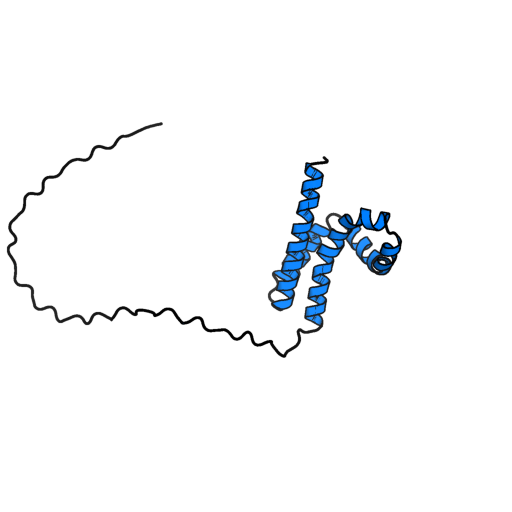546 -3.149 1.00 94.81 86 GLN A C 1
ATOM 682 O O . GLN A 1 86 ? -21.137 6.904 -4.184 1.00 94.81 86 GLN A O 1
ATOM 687 N N . LEU A 1 87 ? -20.264 7.933 -2.390 1.00 91.56 87 LEU A N 1
ATOM 688 C CA . LEU A 1 87 ? -18.882 7.586 -2.719 1.00 91.56 87 LEU A CA 1
ATOM 689 C C . LEU A 1 87 ? -18.618 6.086 -2.589 1.00 91.56 87 LEU A C 1
ATOM 691 O O . LEU A 1 87 ? -17.747 5.581 -3.287 1.00 91.56 87 LEU A O 1
ATOM 695 N N . GLY A 1 88 ? -19.379 5.372 -1.752 1.00 90.81 88 GLY A N 1
ATOM 696 C CA . GLY A 1 88 ? -19.265 3.923 -1.590 1.00 90.81 88 GLY A CA 1
ATOM 697 C C . GLY A 1 88 ? -19.533 3.150 -2.882 1.00 90.81 88 GLY A C 1
ATOM 698 O O . GLY A 1 88 ? -18.831 2.182 -3.150 1.00 90.81 88 GLY A O 1
ATOM 699 N N . ILE A 1 89 ? -20.441 3.644 -3.732 1.00 92.56 89 ILE A N 1
ATOM 700 C CA . ILE A 1 89 ? -20.825 3.003 -5.004 1.00 92.56 89 ILE A CA 1
ATOM 701 C C . ILE A 1 89 ? -19.613 2.846 -5.937 1.00 92.56 89 ILE A C 1
ATOM 703 O O . ILE A 1 89 ? -19.479 1.853 -6.647 1.00 92.56 89 ILE A O 1
ATOM 707 N N . LEU A 1 90 ? -18.669 3.795 -5.905 1.00 92.25 90 LEU A N 1
ATOM 708 C CA . LEU A 1 90 ? -17.443 3.718 -6.706 1.00 92.25 90 LEU A CA 1
ATOM 709 C C . LEU A 1 90 ? -16.550 2.527 -6.306 1.00 92.25 90 LEU A C 1
ATOM 711 O O . LEU A 1 90 ? -15.754 2.048 -7.113 1.00 92.25 90 LEU A O 1
ATOM 715 N N . PHE A 1 91 ? -16.678 2.048 -5.067 1.00 91.56 91 PHE A N 1
ATOM 716 C CA . PHE A 1 91 ? -15.885 0.950 -4.516 1.00 91.56 91 PHE A CA 1
ATOM 717 C C . PHE A 1 91 ? -16.583 -0.410 -4.621 1.00 91.56 91 PHE A C 1
ATOM 719 O O . PHE A 1 91 ? -15.921 -1.419 -4.375 1.00 91.56 91 PHE A O 1
ATOM 726 N N . ASP A 1 92 ? -17.848 -0.471 -5.049 1.00 92.19 92 ASP A N 1
ATOM 727 C CA . ASP A 1 92 ? -18.586 -1.718 -5.297 1.00 92.19 92 ASP A CA 1
ATOM 728 C C . ASP A 1 92 ? -17.784 -2.775 -6.087 1.00 92.19 92 ASP A C 1
ATOM 730 O O . ASP A 1 92 ? -17.712 -3.919 -5.626 1.00 92.19 92 ASP A O 1
ATOM 734 N N . PRO A 1 93 ? -17.086 -2.452 -7.203 1.00 93.75 93 PRO A N 1
ATOM 735 C CA . PRO A 1 93 ? -16.296 -3.452 -7.933 1.00 93.75 93 PRO A CA 1
ATOM 736 C C . PRO A 1 93 ? -15.079 -3.981 -7.155 1.00 93.75 93 PRO A C 1
ATOM 738 O O . PRO A 1 93 ? -14.545 -5.042 -7.478 1.00 93.75 93 PRO A O 1
ATOM 741 N N . ILE A 1 94 ? -14.622 -3.259 -6.131 1.00 93.25 94 ILE A N 1
ATOM 742 C CA . ILE A 1 94 ? -13.454 -3.607 -5.311 1.00 93.25 94 ILE A CA 1
ATOM 743 C C . ILE A 1 94 ? -13.857 -4.447 -4.087 1.00 93.25 94 ILE A C 1
ATOM 745 O O . ILE A 1 94 ? -13.034 -5.205 -3.563 1.00 93.25 94 ILE A O 1
ATOM 749 N N . LEU A 1 95 ? -15.121 -4.378 -3.656 1.00 91.94 95 LEU A N 1
ATOM 750 C CA . LEU A 1 95 ? -15.641 -5.107 -2.496 1.00 91.94 95 LEU A CA 1
ATOM 751 C C . LEU A 1 95 ? -15.340 -6.616 -2.468 1.00 91.94 95 LEU A C 1
ATOM 753 O O . LEU A 1 95 ? -14.946 -7.080 -1.396 1.00 91.94 95 LEU A O 1
ATOM 757 N N . PRO A 1 96 ? -15.455 -7.406 -3.559 1.00 94.19 96 PRO A N 1
ATOM 758 C CA . PRO A 1 96 ? -15.145 -8.837 -3.486 1.00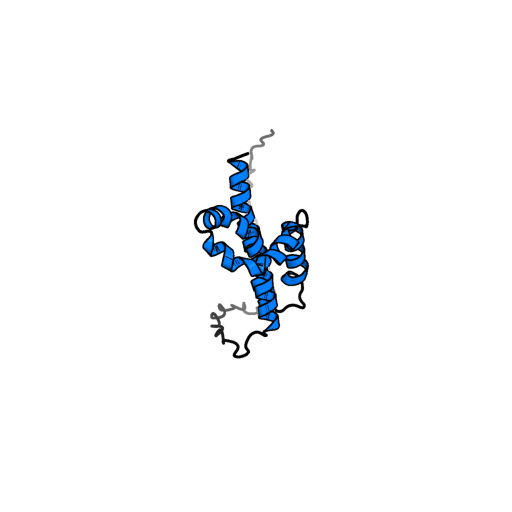 94.19 96 PRO A CA 1
ATOM 759 C C . PRO A 1 96 ? -13.672 -9.098 -3.139 1.00 94.19 96 PRO A C 1
ATOM 761 O O . PRO A 1 96 ? -13.368 -9.972 -2.327 1.00 94.19 96 PRO A O 1
ATOM 764 N N . PHE A 1 97 ? -12.753 -8.295 -3.680 1.00 94.25 97 PHE A N 1
ATOM 765 C CA . PHE A 1 97 ? -11.325 -8.391 -3.365 1.00 94.25 97 PHE A CA 1
ATOM 766 C C . PHE A 1 97 ? -11.038 -7.963 -1.928 1.00 94.25 97 PHE A C 1
ATOM 768 O O . PHE A 1 97 ? -10.250 -8.606 -1.234 1.00 94.25 97 PHE A O 1
ATOM 775 N N . LEU A 1 98 ? -11.708 -6.907 -1.462 1.00 94.12 98 LEU A N 1
ATOM 776 C CA . LEU A 1 98 ? -11.580 -6.443 -0.086 1.00 94.12 98 LEU A CA 1
ATOM 777 C C . LEU A 1 98 ? -12.124 -7.477 0.910 1.00 94.12 98 LEU A C 1
ATOM 779 O O . LEU A 1 98 ? -11.499 -7.717 1.939 1.00 94.12 98 LEU A O 1
ATOM 783 N N . SER A 1 99 ? -13.253 -8.115 0.600 1.00 94.38 99 SER A N 1
ATOM 784 C CA . SER A 1 99 ? -13.836 -9.187 1.413 1.00 94.38 99 SER A CA 1
ATOM 785 C C . SER A 1 99 ? -12.887 -10.381 1.514 1.00 94.38 99 SER A C 1
ATOM 787 O O . SER A 1 99 ? -12.585 -10.831 2.620 1.00 94.38 99 SER A O 1
ATOM 789 N N . LEU A 1 100 ? -12.317 -10.821 0.386 1.00 95.12 100 LEU A N 1
ATOM 790 C CA . LEU A 1 100 ? -11.307 -11.879 0.366 1.00 95.12 100 LEU A CA 1
ATOM 791 C C . LEU A 1 100 ? -10.075 -11.497 1.197 1.00 95.12 100 LEU A C 1
ATOM 793 O O . LEU A 1 100 ? -9.622 -12.285 2.024 1.00 95.12 100 LEU A O 1
ATOM 797 N N . TYR A 1 101 ? -9.576 -10.271 1.038 1.00 95.06 101 TYR A N 1
ATOM 798 C CA . TYR A 1 101 ? -8.450 -9.765 1.818 1.00 95.06 101 TYR A CA 1
ATOM 799 C C . TYR A 1 101 ? -8.736 -9.763 3.326 1.00 95.06 101 TYR A C 1
ATOM 801 O O . TYR A 1 101 ? -7.884 -10.157 4.114 1.00 95.06 101 TYR A O 1
ATOM 809 N N . LYS A 1 102 ? -9.941 -9.364 3.748 1.00 93.38 102 LYS A N 1
ATOM 810 C CA . LYS A 1 102 ? -10.334 -9.330 5.168 1.00 93.38 102 LYS A CA 1
ATOM 811 C C . LYS A 1 102 ? -10.721 -10.700 5.736 1.00 93.38 102 LYS A C 1
ATOM 813 O O . LYS A 1 102 ? -10.783 -10.830 6.955 1.00 93.38 102 LYS A O 1
ATOM 818 N N . SER A 1 103 ? -10.959 -11.707 4.893 1.00 95.19 103 SER A N 1
ATOM 819 C CA . SER A 1 103 ? -11.309 -13.067 5.334 1.00 95.19 103 SER A CA 1
ATOM 820 C C . SER A 1 103 ? -10.151 -13.803 6.018 1.00 95.19 103 SER A C 1
ATOM 822 O O . SER A 1 103 ? -10.380 -14.696 6.832 1.00 95.19 103 SER A O 1
ATOM 824 N N . VAL A 1 104 ? -8.906 -13.416 5.717 1.00 94.44 104 VAL A N 1
ATOM 825 C CA . VAL A 1 104 ? -7.702 -14.045 6.266 1.00 94.44 104 VAL A CA 1
ATOM 826 C C . VAL A 1 104 ? -7.214 -13.256 7.490 1.00 94.44 104 VAL A C 1
ATOM 828 O O . VAL A 1 104 ? -6.982 -12.046 7.396 1.00 94.44 104 VAL A O 1
ATOM 831 N N . PRO A 1 105 ? -7.007 -13.903 8.653 1.00 93.12 105 PRO A N 1
ATOM 832 C CA . PRO A 1 105 ? -6.439 -13.228 9.813 1.00 93.12 105 PRO A CA 1
ATOM 833 C C . PRO A 1 105 ? -5.015 -12.755 9.503 1.00 93.12 105 PRO A C 1
ATOM 835 O O . PRO A 1 105 ? -4.236 -13.461 8.868 1.00 93.12 105 PRO A O 1
ATOM 838 N N . TYR A 1 106 ? -4.670 -11.546 9.950 1.00 92.94 106 TYR A N 1
ATOM 839 C CA . TYR A 1 106 ? -3.365 -10.924 9.686 1.00 92.94 106 TYR A CA 1
ATOM 840 C C . TYR A 1 106 ? -3.010 -10.796 8.190 1.00 92.94 106 TYR A C 1
ATOM 842 O O . TYR A 1 106 ? -1.830 -10.689 7.852 1.00 92.94 106 TYR A O 1
ATOM 850 N N . ALA A 1 107 ? -4.004 -10.752 7.292 1.00 94.12 107 ALA A N 1
ATOM 851 C CA . ALA A 1 107 ? -3.786 -10.624 5.848 1.00 94.12 107 ALA A CA 1
ATOM 852 C C . ALA A 1 107 ? -2.835 -9.481 5.476 1.00 94.12 107 ALA A C 1
ATOM 854 O O . ALA A 1 107 ? -1.976 -9.658 4.619 1.00 94.12 107 ALA A O 1
ATOM 855 N N . SER A 1 108 ? -2.936 -8.332 6.151 1.00 93.44 108 SER A N 1
ATOM 856 C CA . SER A 1 108 ? -2.042 -7.189 5.946 1.00 93.44 108 SER A CA 1
ATOM 857 C C . SER A 1 108 ? -0.580 -7.527 6.198 1.00 93.44 108 SER A C 1
ATOM 859 O O . SER A 1 108 ? 0.272 -7.217 5.372 1.00 93.44 108 SER A O 1
ATOM 861 N N . PHE A 1 109 ? -0.298 -8.233 7.291 1.00 94.69 109 PHE A N 1
ATOM 862 C CA . PHE A 1 109 ? 1.052 -8.659 7.636 1.00 94.69 109 PHE A CA 1
ATOM 863 C C . PHE A 1 109 ? 1.593 -9.673 6.622 1.00 94.69 109 PHE A C 1
ATOM 865 O O . PHE A 1 109 ? 2.706 -9.524 6.123 1.00 94.69 109 PHE A O 1
ATOM 872 N N . VAL A 1 110 ? 0.791 -10.676 6.257 1.00 96.25 110 VAL A N 1
ATOM 873 C CA . VAL A 1 110 ? 1.190 -11.688 5.265 1.00 96.25 110 VAL A CA 1
ATOM 874 C C . VAL A 1 110 ? 1.425 -11.051 3.894 1.00 96.25 110 VAL A C 1
ATOM 876 O O . VAL A 1 110 ? 2.443 -11.318 3.257 1.00 96.25 110 VAL A O 1
ATOM 879 N N . ALA A 1 111 ? 0.524 -10.174 3.450 1.00 96.00 111 ALA A N 1
ATOM 880 C CA . ALA A 1 111 ? 0.625 -9.487 2.168 1.00 96.00 111 ALA A CA 1
ATOM 881 C C . ALA A 1 111 ? 1.839 -8.549 2.104 1.00 96.00 111 ALA A C 1
ATOM 883 O O . ALA A 1 111 ? 2.504 -8.495 1.070 1.00 96.00 111 ALA A O 1
ATOM 884 N N . PHE A 1 112 ? 2.181 -7.878 3.208 1.00 97.12 112 PHE A N 1
ATOM 885 C CA . PHE A 1 112 ? 3.408 -7.090 3.325 1.00 97.12 112 PHE A CA 1
ATOM 886 C C . PHE A 1 112 ? 4.651 -7.937 3.035 1.00 97.12 112 PHE A C 1
ATOM 888 O O . PHE A 1 112 ? 5.459 -7.580 2.175 1.00 97.12 112 PHE A O 1
ATOM 895 N N . PHE A 1 113 ? 4.791 -9.090 3.698 1.00 97.19 113 PHE A N 1
ATOM 896 C CA . PHE A 1 113 ? 5.932 -9.980 3.468 1.00 97.19 113 PHE A CA 1
ATOM 897 C C . PHE A 1 113 ? 5.918 -10.604 2.078 1.00 97.19 113 PHE A C 1
ATOM 899 O O . PHE A 1 113 ? 6.973 -10.685 1.449 1.00 97.19 113 PHE A O 1
ATOM 906 N N . ALA A 1 114 ? 4.750 -11.001 1.573 1.00 97.00 114 ALA A N 1
ATOM 907 C CA . ALA A 1 114 ? 4.613 -11.533 0.222 1.00 97.00 114 ALA A CA 1
ATOM 908 C C . ALA A 1 114 ? 5.088 -10.516 -0.826 1.00 97.00 114 ALA A C 1
ATOM 910 O O . ALA A 1 114 ? 5.853 -10.860 -1.725 1.00 97.00 114 ALA A O 1
ATOM 911 N N . LEU A 1 115 ? 4.705 -9.249 -0.678 1.00 97.88 115 LEU A N 1
ATOM 912 C CA . LEU A 1 115 ? 5.099 -8.187 -1.595 1.00 97.88 115 LEU A CA 1
ATOM 913 C C . LEU A 1 115 ? 6.576 -7.796 -1.429 1.00 97.88 115 LEU A C 1
ATOM 915 O O . LEU A 1 115 ? 7.296 -7.629 -2.418 1.00 97.88 115 LEU A O 1
ATOM 919 N N . TYR A 1 116 ? 7.066 -7.713 -0.191 1.00 98.06 116 TYR A N 1
ATOM 920 C CA . TYR A 1 116 ? 8.462 -7.380 0.085 1.00 98.06 116 TYR A CA 1
ATOM 921 C C . TYR A 1 116 ? 9.432 -8.481 -0.380 1.00 98.06 116 TYR A C 1
ATOM 923 O O . TYR A 1 116 ? 10.381 -8.229 -1.125 1.00 98.06 116 TYR A O 1
ATOM 931 N N . LEU A 1 117 ? 9.203 -9.730 0.018 1.00 98.00 117 LEU A N 1
ATOM 932 C CA . LEU A 1 117 ? 10.074 -10.842 -0.364 1.00 98.00 117 LEU A CA 1
ATOM 933 C C . LEU A 1 117 ? 9.870 -11.233 -1.831 1.00 98.00 117 LEU A C 1
ATOM 935 O O . LEU A 1 117 ? 10.846 -11.463 -2.543 1.00 98.00 117 LEU A O 1
ATOM 939 N N . GLY A 1 118 ? 8.617 -11.268 -2.290 1.00 97.69 118 GLY A N 1
ATOM 940 C CA . GLY A 1 118 ? 8.260 -11.735 -3.626 1.00 97.69 118 GLY A CA 1
ATOM 941 C C . GLY A 1 118 ? 8.600 -10.752 -4.742 1.00 97.69 118 GLY A C 1
ATOM 942 O O . GLY A 1 118 ? 9.024 -11.194 -5.808 1.00 97.69 118 GLY A O 1
ATOM 943 N N . VAL A 1 119 ? 8.456 -9.441 -4.510 1.00 97.88 119 VAL A N 1
ATOM 944 C CA . VAL A 1 119 ? 8.651 -8.417 -5.554 1.00 97.88 119 VAL A CA 1
ATOM 945 C C . VAL A 1 119 ? 9.870 -7.551 -5.276 1.00 97.88 119 VAL A C 1
ATOM 947 O O . VAL A 1 119 ? 10.779 -7.484 -6.099 1.00 97.88 119 VAL A O 1
ATOM 950 N N . VAL A 1 120 ? 9.923 -6.900 -4.114 1.00 97.94 120 VAL A N 1
ATOM 951 C CA . VAL A 1 120 ? 10.986 -5.930 -3.796 1.00 97.94 120 VAL A CA 1
ATOM 952 C C . VAL A 1 120 ? 12.372 -6.574 -3.794 1.00 97.94 120 VAL A C 1
ATOM 954 O O . VAL A 1 120 ? 13.317 -6.016 -4.355 1.00 97.94 120 VAL A O 1
ATOM 957 N N . ARG A 1 121 ? 12.518 -7.726 -3.135 1.00 97.62 121 ARG A N 1
ATOM 958 C CA . ARG A 1 121 ? 13.809 -8.420 -2.999 1.00 97.62 121 ARG A CA 1
ATOM 959 C C . ARG A 1 121 ? 14.150 -9.297 -4.199 1.00 97.62 121 ARG A C 1
ATOM 961 O O . ARG A 1 121 ? 15.296 -9.726 -4.323 1.00 97.62 121 ARG A O 1
ATOM 968 N N . ASN A 1 122 ? 13.188 -9.543 -5.079 1.00 97.12 122 ASN A N 1
ATOM 969 C CA . ASN A 1 122 ? 13.361 -10.406 -6.231 1.00 97.12 122 ASN A CA 1
ATOM 970 C C . ASN A 1 122 ? 14.037 -9.647 -7.385 1.00 97.12 122 ASN A C 1
ATOM 972 O O . ASN A 1 122 ? 13.467 -8.739 -7.994 1.00 97.12 122 ASN A O 1
ATOM 976 N N . LEU A 1 123 ? 15.276 -10.038 -7.694 1.00 96.19 123 LEU A N 1
ATOM 977 C CA . LEU A 1 123 ? 16.095 -9.378 -8.710 1.00 96.19 123 LEU A CA 1
ATOM 978 C C . LEU A 1 123 ? 15.616 -9.621 -10.147 1.00 96.19 123 LEU A C 1
ATOM 980 O O . LEU A 1 123 ? 16.027 -8.871 -11.033 1.00 96.19 123 LEU A O 1
ATOM 984 N N . SER A 1 124 ? 14.738 -10.603 -10.369 1.00 96.62 124 SER A N 1
ATOM 985 C CA . SER A 1 124 ? 14.128 -10.869 -11.674 1.00 96.62 124 SER A CA 1
ATOM 986 C C . SER A 1 124 ? 13.182 -9.753 -12.121 1.00 96.62 124 SER A C 1
ATOM 988 O O . SER A 1 124 ? 12.984 -9.575 -13.320 1.00 96.62 124 SER A O 1
ATOM 990 N N . PHE A 1 125 ? 12.622 -8.972 -11.189 1.00 96.94 125 PHE A N 1
ATOM 991 C CA . PHE A 1 125 ? 11.828 -7.792 -11.531 1.00 96.94 125 PHE A CA 1
ATOM 992 C C . PHE A 1 125 ? 12.708 -6.588 -11.861 1.00 96.94 125 PHE A C 1
ATOM 994 O O . PHE A 1 125 ? 13.781 -6.389 -11.279 1.00 96.94 125 PHE A O 1
ATOM 1001 N N . SER A 1 126 ? 12.217 -5.735 -12.762 1.00 96.31 126 SER A N 1
ATOM 1002 C CA . SER A 1 126 ? 12.905 -4.510 -13.158 1.00 96.31 126 SER A CA 1
ATOM 1003 C C . SER A 1 126 ? 13.060 -3.533 -11.989 1.00 96.31 126 SER A C 1
ATOM 1005 O O . SER A 1 126 ? 12.291 -3.532 -11.023 1.00 96.31 126 SER A O 1
ATOM 1007 N N . HIS A 1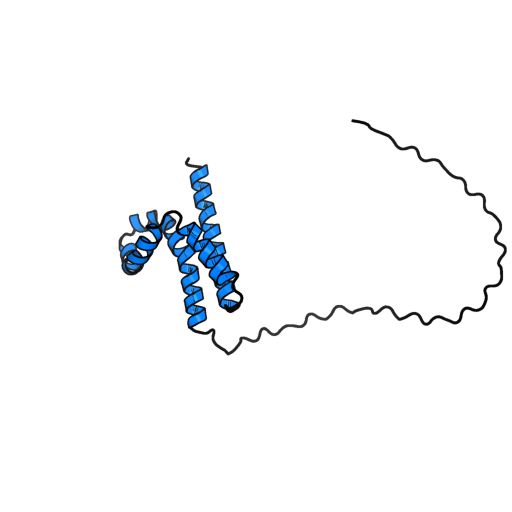 127 ? 14.048 -2.640 -12.088 1.00 95.31 127 HIS A N 1
ATOM 1008 C CA . HIS A 1 127 ? 14.249 -1.593 -11.085 1.00 95.31 127 HIS A CA 1
ATOM 1009 C C . HIS A 1 127 ? 12.993 -0.725 -10.890 1.00 95.31 127 HIS A C 1
ATOM 1011 O O . HIS A 1 127 ? 12.688 -0.338 -9.766 1.00 95.31 127 HIS A O 1
ATOM 1017 N N . TYR A 1 128 ? 12.243 -0.458 -11.965 1.00 96.06 128 TYR A N 1
ATOM 1018 C CA . TYR A 1 128 ? 11.000 0.313 -11.917 1.00 96.06 128 TYR A CA 1
ATOM 1019 C C . TYR A 1 128 ? 9.949 -0.346 -11.014 1.00 96.06 128 TYR A C 1
ATOM 1021 O O . TYR A 1 128 ? 9.407 0.312 -10.124 1.00 96.06 128 TYR A O 1
ATOM 1029 N N . VAL A 1 129 ? 9.708 -1.648 -11.193 1.00 98.00 129 VAL A N 1
ATOM 1030 C CA . VAL A 1 129 ? 8.745 -2.406 -10.379 1.00 98.00 129 VAL A CA 1
ATOM 1031 C C . VAL A 1 129 ? 9.174 -2.430 -8.917 1.00 98.00 129 VAL A C 1
ATOM 1033 O O . VAL A 1 129 ? 8.373 -2.135 -8.029 1.00 98.00 129 VAL A O 1
ATOM 1036 N N . ARG A 1 130 ? 10.452 -2.726 -8.653 1.00 98.12 130 ARG A N 1
ATOM 1037 C CA . ARG A 1 130 ? 10.981 -2.793 -7.282 1.00 98.12 130 ARG A CA 1
ATOM 1038 C C . ARG A 1 130 ? 10.915 -1.443 -6.576 1.00 98.12 130 ARG A C 1
ATOM 1040 O O . ARG A 1 130 ? 10.580 -1.396 -5.400 1.00 98.12 130 ARG A O 1
ATOM 1047 N N . PHE A 1 131 ? 11.182 -0.351 -7.289 1.00 97.88 131 PHE A N 1
ATOM 1048 C CA . PHE A 1 131 ? 11.094 1.002 -6.743 1.00 97.88 131 PHE A CA 1
ATOM 1049 C C . PHE A 1 131 ? 9.658 1.383 -6.362 1.00 97.88 131 PHE A C 1
ATOM 1051 O O . PHE A 1 131 ? 9.431 1.844 -5.246 1.00 97.88 131 PHE A O 1
ATOM 1058 N N . ASN A 1 132 ? 8.683 1.135 -7.241 1.00 98.38 132 ASN A N 1
ATOM 1059 C CA . ASN A 1 132 ? 7.269 1.373 -6.927 1.00 98.38 132 ASN A CA 1
ATOM 1060 C C . ASN A 1 132 ? 6.782 0.477 -5.784 1.00 98.38 132 ASN A C 1
ATOM 1062 O O . ASN A 1 132 ? 6.089 0.936 -4.881 1.00 98.38 132 ASN A O 1
ATOM 1066 N N . SER A 1 133 ? 7.203 -0.786 -5.777 1.00 98.38 133 SER A N 1
ATOM 1067 C CA . SER A 1 133 ? 6.841 -1.725 -4.715 1.00 98.38 133 SER A CA 1
ATOM 1068 C C . SER A 1 133 ? 7.440 -1.316 -3.369 1.00 98.38 133 SER A C 1
ATOM 1070 O O . SER A 1 133 ? 6.754 -1.384 -2.357 1.00 98.38 133 SER A O 1
ATOM 1072 N N . MET A 1 134 ? 8.681 -0.815 -3.343 1.00 98.25 134 MET A N 1
ATOM 1073 C CA . MET A 1 134 ? 9.287 -0.260 -2.127 1.00 98.25 134 MET A CA 1
ATOM 1074 C C . MET A 1 134 ? 8.478 0.908 -1.575 1.00 98.25 134 MET A C 1
ATOM 1076 O O . MET A 1 134 ? 8.234 0.954 -0.373 1.00 98.25 134 MET A O 1
ATOM 1080 N N . GLN A 1 135 ? 8.024 1.817 -2.441 1.00 98.12 135 GLN A N 1
ATOM 1081 C CA . GLN A 1 135 ? 7.161 2.919 -2.021 1.00 98.12 135 GLN A CA 1
ATOM 1082 C C . GLN A 1 135 ? 5.837 2.414 -1.448 1.00 98.12 135 GLN A C 1
ATOM 1084 O O . GLN A 1 135 ? 5.430 2.876 -0.387 1.00 98.12 135 GLN A O 1
ATOM 1089 N N . ALA A 1 136 ? 5.195 1.434 -2.089 1.00 98.31 136 ALA A N 1
ATOM 1090 C CA . ALA A 1 136 ? 3.952 0.852 -1.590 1.00 98.31 136 ALA A CA 1
ATOM 1091 C C . ALA A 1 136 ? 4.117 0.228 -0.189 1.00 98.31 136 ALA A C 1
ATOM 1093 O O . ALA A 1 136 ? 3.303 0.484 0.696 1.00 98.31 136 ALA A O 1
ATOM 1094 N N . VAL A 1 137 ? 5.203 -0.517 0.043 1.00 97.81 137 VAL A N 1
ATOM 1095 C CA . VAL A 1 137 ? 5.570 -1.079 1.361 1.00 97.81 137 VAL A CA 1
ATOM 1096 C C . VAL A 1 137 ? 5.819 0.025 2.389 1.00 97.81 137 VAL A C 1
ATOM 1098 O O . VAL A 1 137 ? 5.371 -0.073 3.530 1.00 97.81 137 VAL A O 1
ATOM 1101 N N . THR A 1 138 ? 6.525 1.092 2.005 1.00 97.75 138 THR A N 1
ATOM 1102 C CA . THR A 1 138 ? 6.763 2.241 2.889 1.00 97.75 138 THR A CA 1
ATOM 1103 C C . THR A 1 138 ? 5.460 2.939 3.269 1.00 97.75 138 THR A C 1
ATOM 1105 O O . THR A 1 138 ? 5.278 3.270 4.439 1.00 97.75 138 THR A O 1
AT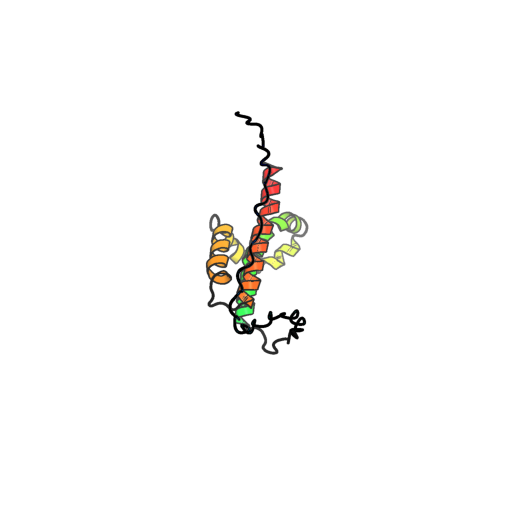OM 1108 N N . LEU A 1 139 ? 4.543 3.131 2.317 1.00 97.75 139 LEU A N 1
ATOM 1109 C CA . LEU A 1 139 ? 3.219 3.685 2.601 1.00 97.75 139 LEU A CA 1
ATOM 1110 C C . LEU A 1 139 ? 2.431 2.781 3.549 1.00 97.75 139 LEU A C 1
ATOM 1112 O O . LEU A 1 139 ? 1.804 3.287 4.472 1.00 97.75 139 LEU A O 1
ATOM 1116 N N . ASP A 1 140 ? 2.507 1.464 3.375 1.00 96.69 140 ASP A N 1
ATOM 1117 C CA . ASP A 1 140 ? 1.820 0.517 4.253 1.00 96.69 140 ASP A CA 1
ATOM 1118 C C . ASP A 1 140 ? 2.305 0.617 5.709 1.00 96.69 140 ASP A C 1
ATOM 1120 O O . ASP A 1 140 ? 1.503 0.724 6.636 1.00 96.69 140 ASP A O 1
ATOM 1124 N N . VAL A 1 141 ? 3.623 0.711 5.918 1.00 95.50 141 VAL A N 1
ATOM 1125 C CA . VAL A 1 141 ? 4.208 0.959 7.250 1.00 95.50 141 VAL A CA 1
ATOM 1126 C C . VAL A 1 141 ? 3.777 2.316 7.802 1.00 95.50 141 VAL A C 1
ATOM 1128 O O . VAL A 1 141 ? 3.448 2.429 8.983 1.00 95.50 141 VAL A O 1
ATOM 1131 N N . LEU A 1 142 ? 3.745 3.351 6.960 1.00 96.31 142 LEU A N 1
ATOM 1132 C CA . LEU A 1 142 ? 3.336 4.690 7.378 1.00 96.31 142 LEU A CA 1
ATOM 1133 C C . LEU A 1 142 ? 1.877 4.716 7.849 1.00 96.31 142 LEU A C 1
ATOM 1135 O O . LEU A 1 142 ? 1.558 5.422 8.803 1.00 96.31 142 LEU A O 1
ATOM 1139 N N . LEU A 1 143 ? 1.008 3.906 7.239 1.00 94.81 143 LEU A N 1
ATOM 1140 C CA . LEU A 1 143 ? -0.380 3.748 7.667 1.00 94.81 143 LEU A CA 1
ATOM 1141 C C . LEU A 1 143 ? -0.504 3.060 9.027 1.00 94.81 143 LEU A C 1
ATOM 1143 O O . LEU A 1 143 ? -1.502 3.277 9.701 1.00 94.81 143 LEU A O 1
ATOM 1147 N N . VAL A 1 144 ? 0.467 2.271 9.485 1.00 92.38 144 VAL A N 1
ATOM 1148 C CA . VAL A 1 144 ? 0.404 1.646 10.820 1.00 92.38 144 VAL A CA 1
ATOM 1149 C C . VAL A 1 144 ? 0.626 2.675 11.934 1.00 92.38 144 VAL A C 1
ATOM 1151 O O . VAL A 1 144 ? 0.020 2.573 12.999 1.00 92.38 144 VAL A O 1
ATOM 1154 N N . VAL A 1 145 ? 1.433 3.708 11.690 1.00 93.94 145 VAL A N 1
ATOM 1155 C CA . VAL A 1 145 ? 1.781 4.735 12.687 1.00 93.94 145 VAL A CA 1
ATOM 1156 C C . VAL A 1 145 ? 0.557 5.429 13.314 1.00 93.94 145 VAL A C 1
ATOM 1158 O O . VAL A 1 145 ? 0.434 5.387 14.540 1.00 93.94 145 VAL A O 1
ATOM 1161 N N . PRO A 1 146 ? -0.375 6.040 12.551 1.00 91.44 146 PRO A N 1
ATOM 1162 C CA . PRO A 1 146 ? -1.537 6.706 13.143 1.00 91.44 146 PRO A CA 1
ATOM 1163 C C . PRO A 1 146 ? -2.478 5.725 13.855 1.00 91.44 146 PRO A C 1
ATOM 1165 O O . PRO A 1 146 ? -3.102 6.087 14.854 1.00 91.44 146 PRO A O 1
ATOM 1168 N N . LEU A 1 147 ? -2.560 4.473 13.389 1.00 89.62 147 LEU A N 1
ATOM 1169 C CA . LEU A 1 147 ? -3.332 3.428 14.063 1.00 89.62 147 LEU A CA 1
ATOM 1170 C C . LEU A 1 147 ? -2.762 3.133 15.451 1.00 89.62 147 LEU A C 1
ATOM 1172 O O . LEU A 1 147 ? -3.511 3.132 16.427 1.00 89.62 147 LEU A O 1
ATOM 1176 N N . LEU A 1 148 ? -1.448 2.912 15.547 1.00 90.69 148 LEU A N 1
ATOM 1177 C CA . LEU A 1 148 ? -0.777 2.680 16.827 1.00 90.69 148 LEU A CA 1
ATOM 1178 C C . LEU A 1 148 ? -0.949 3.876 17.760 1.00 90.69 148 LEU A C 1
ATOM 1180 O O . LEU A 1 148 ? -1.278 3.698 18.929 1.00 90.69 148 LEU A O 1
ATOM 1184 N N . LEU A 1 149 ? -0.812 5.091 17.228 1.00 92.69 149 LEU A N 1
ATOM 1185 C CA . LEU A 1 149 ? -1.011 6.314 17.996 1.00 92.69 149 LEU A CA 1
ATOM 1186 C C . LEU A 1 149 ? -2.428 6.391 18.583 1.00 92.69 149 LEU A C 1
ATOM 1188 O O . LEU A 1 149 ? -2.599 6.664 19.768 1.00 92.69 149 LEU A O 1
ATOM 1192 N N . THR A 1 150 ? -3.443 6.075 17.776 1.00 90.38 150 THR A N 1
ATOM 1193 C CA . THR A 1 150 ? -4.847 6.082 18.213 1.00 90.38 150 THR A CA 1
ATOM 1194 C C . THR A 1 150 ? -5.104 5.042 19.302 1.00 90.38 150 THR A C 1
ATOM 1196 O O . THR A 1 150 ? -5.832 5.333 20.246 1.00 90.38 150 THR A O 1
ATOM 1199 N N . ARG A 1 151 ? -4.493 3.854 19.202 1.00 89.12 151 ARG A N 1
ATOM 1200 C CA . ARG A 1 151 ? -4.599 2.785 20.212 1.00 89.12 151 ARG A CA 1
ATOM 1201 C C . ARG A 1 151 ? -3.921 3.139 21.532 1.00 89.12 151 ARG A C 1
ATOM 1203 O O . ARG A 1 151 ? -4.404 2.737 22.578 1.00 89.12 151 ARG A O 1
ATOM 1210 N N . ILE A 1 152 ? -2.813 3.876 21.488 1.00 92.94 152 ILE A N 1
ATOM 1211 C CA . ILE A 1 152 ? -2.107 4.316 22.699 1.00 92.94 152 ILE A CA 1
ATOM 1212 C C . ILE A 1 152 ? -2.927 5.374 23.450 1.00 92.94 152 ILE A C 1
ATOM 1214 O O . ILE A 1 152 ? -2.993 5.336 24.675 1.00 92.94 152 ILE A O 1
ATOM 1218 N N . PHE A 1 153 ? -3.558 6.310 22.732 1.00 93.56 153 PHE A N 1
ATOM 1219 C CA . PHE A 1 153 ? -4.351 7.380 23.349 1.00 93.56 153 PHE A CA 1
ATOM 1220 C C . PHE A 1 153 ? -5.786 6.977 23.708 1.00 93.56 153 PHE A C 1
ATOM 1222 O O . PHE A 1 153 ? -6.374 7.592 24.593 1.00 93.56 153 PHE A O 1
ATOM 1229 N N . ASN A 1 154 ? -6.345 5.967 23.041 1.00 87.94 154 ASN A N 1
ATOM 1230 C CA . ASN A 1 154 ? -7.669 5.411 23.323 1.00 87.94 154 ASN A CA 1
ATOM 1231 C C . ASN A 1 154 ? -7.542 3.886 23.517 1.00 87.94 154 ASN A C 1
ATOM 1233 O O . ASN A 1 154 ? -7.770 3.149 22.548 1.00 87.94 154 ASN A O 1
ATOM 1237 N N . PRO A 1 155 ? -7.104 3.437 24.712 1.00 70.88 155 PRO A N 1
ATOM 1238 C CA . PRO A 1 155 ? -6.869 2.022 25.003 1.00 70.88 155 PRO A CA 1
ATOM 1239 C C . PRO A 1 155 ? -8.142 1.172 24.932 1.00 70.88 155 PRO A C 1
ATOM 1241 O O . PRO A 1 155 ? -9.221 1.663 25.338 1.00 70.88 155 PRO A O 1
#

pLDDT: mean 81.76, std 19.01, range [39.38, 98.38]

Radius of gyration: 34.22 Å; chains: 1; bounding box: 103×32×68 Å

InterPro domains:
  IPR005691 Chloroplast protein import component Tic20 [PF16166] (44-155)
  IPR005691 Chloroplast protein import component Tic20 [PTHR33510] (26-155)